Protein 1XMK (pdb70)

GO terms:
  GO:0005634 nucleus (C, IDA)
  GO:0005737 cytoplasm (C, IDA)
  GO:0006606 protein import into nucleus (P, IDA)
  GO:0006611 protein export from nucleus (P, IDA)
  GO:0005515 protein binding (F, IPI)
  GO:0005730 nucleolus (C, IDA)
  GO:0016556 mRNA modification (P, IDA)
  GO:0003726 double-stranded RNA adenosine deaminase activity (F, IDA)
  GO:0016553 base conversion or substitution editing (P, IDA)
  GO:0031054 pre-miRNA processing (P, IDA)
  GO:0070922 RISC complex assembly (P, IDA)
  GO:0035455 response to interferon-alpha (P, IDA)
  GO:0044387 negative regulation of protein kinase activity by regulation of protein phosphorylation (P, IDA)
  GO:0045070 positive regulation of viral genome replication (P, IDA)
  GO:0044530 supraspliceosomal complex (C, IDA)
  GO:0006382 adenosine to inosine editing (P, IDA)
  GO:0005634 nucleus (C, EXP)
  GO:0005737 cytoplasm (C, EXP)
  GO:0003726 double-stranded RNA adenosine deaminase activity (F, EXP)
  GO:0045087 innate immune response (P, TAS)

Organism: Homo sapiens (NCBI:txid9606)

InterPro domains:
  IPR002466 Adenosine deaminase/editase [PF02137] (886-1215)
  IPR002466 Adenosine deaminase/editase [PS50141] (886-1221)
  IPR002466 Adenosine deaminase/editase [SM00552] (839-1222)
  IPR014720 Double-stranded RNA-binding domain [PF00035] (504-567)
  IPR014720 Double-stranded RNA-binding domain [PF00035] (615-679)
  IPR014720 Double-stranded RNA-binding domain [PF00035] (727-792)
  IPR014720 Double-stranded RNA-binding domain [PS50137] (503-571)
  IPR014720 Double-stranded RNA-binding domain [PS50137] (614-682)
  IPR014720 Double-stranded RNA-binding domain [PS50137] (726-794)
  IPR014720 Double-stranded RNA-binding domain [SM00358] (504-570)
  IPR014720 Double-stranded RNA-binding domain [SM00358] (615-681)
  IPR014720 Double-stranded RNA-binding domain [SM00358] (727-793)
  IPR036388 Winged helix-like DNA-binding domain superfamily [G3DSA:1.10.10.10] (129-209)
  IPR036388 Winged helix-like DNA-binding domain superfamily [G3DSA:1.10.10.10] (290-366)
  IPR036390 Winged helix DNA-binding domain superfamily [SSF46785] (126-198)
  IPR036390 Winged helix DNA-binding domain superf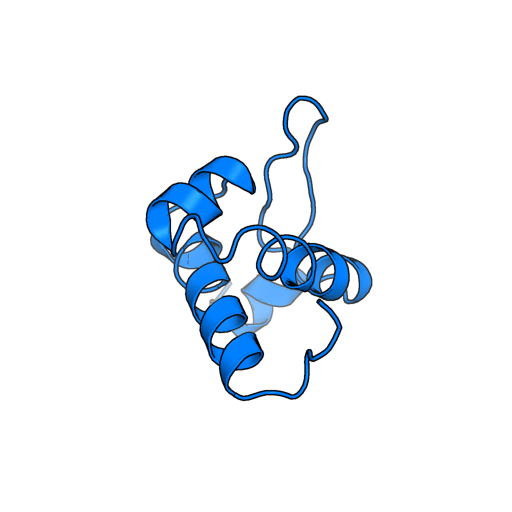amily [SSF46785] (295-365)
  IPR042371 Z-binding domain [PF02295] (135-200)
  IPR042371 Z-binding domain [PF02295] (295-358)
  IPR042371 Z-binding domain [PS50139] (133-199)
  IPR042371 Z-binding domain [PS50139] (293-357)

Nearest PDB structures (foldseek):
  1xmk-assembly1_A  TM=1.013E+00  e=3.277E-15  Homo sapiens
  1ucr-assembly1_A  TM=7.235E-01  e=4.273E-02  Nitratidesulfovibrio vulgaris
  3df8-assembly1_A-2  TM=7.033E-01  e=5.212E-02  Thermoplasma volcanium
  2l01-assembly1_B  TM=7.551E-01  e=2.554E-01  Phocaeicola vulgatus ATCC 8482
  5whm-assembly1_C  TM=7.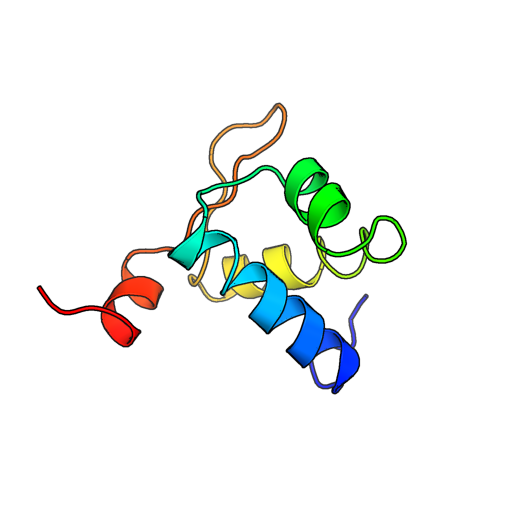933E-01  e=4.339E-01  Brucella abortus

Secondary structure (DSSP, 8-state):
---TTSHHHHHHHHHHHHHHHHT--EEHHHHHHHH-GGGHHHHHHHHHHHHHTTSEEEE-SSS-EEEE-HHHHTTT---

B-factor: mean 16.15, std 12.42, range [5.68, 141.78]

Sequence (79 aa):
GSHMASLDMAEIKEKICDDYLFNVSDSSALNLAKNIGLTKARRDINNAVLIDMERQGDVYRQQGTTPPIWHLTDKKRERMQIK

CATH classification: 1.10.10.10

Foldseek 3Di:
DPPCVDPVLVVLLVLVVCCCPPPHWAFLCVSCVVVPVVCSVSSVVSQVVCVVVQQWDWPDVPPTTIHGHPVNVVVPDDD

Solvent-accessible surface area: 5277 Å² total; per-residue (Å²): 50,101,78,58,112,28,160,90,1,57,100,6,69,102,84,0,11,72,34,5,65,100,96,52,68,4,21,23,140,47,0,5,156,89,25,22,132,137,82,41,194,34,0,69,22,0,0,84,27,2,51,169,79,28,11,2,99,105,106,50,121,127,75,36,67,12,40,8,21,108,94,27,83,112,155,67,87,178,203

Structure (mmCIF, N/CA/C/O backbone):
data_1XMK
#
_entry.id   1XMK
#
_cell.length_a   35.557
_cell.length_b   43.526
_cell.length_c   45.471
_cell.angle_alpha   90.00
_cell.angle_beta   90.00
_cell.angle_gamma   90.00
#
_symmetry.space_group_name_H-M   'P 21 21 21'
#
loop_
_entity.id
_entity.type
_entity.pdbx_description
1 polymer 'Double-stranded RNA-specific adenosine deaminase'
2 non-polymer 'CADMIUM ION'
3 non-polymer 'NICKEL (II) ION'
4 non-polymer 'CHLORIDE ION'
5 water water
#
loop_
_atom_site.group_PDB
_atom_site.id
_atom_site.type_symbol
_atom_site.label_atom_id
_atom_site.label_alt_id
_atom_site.label_comp_id
_atom_site.label_asym_id
_atom_site.label_entity_id
_atom_site.label_seq_id
_atom_site.pdbx_PDB_ins_code
_atom_site.Cartn_x
_atom_site.Cartn_y
_atom_site.Cartn_z
_atom_site.occupancy
_atom_site.B_iso_or_equiv
_atom_site.auth_seq_id
_atom_site.auth_comp_id
_atom_site.auth_asym_id
_atom_site.auth_atom_id
_atom_site.pdbx_PDB_model_num
ATOM 1 N N . GLY A 1 1 ? 12.334 23.080 30.892 1.00 20.93 288 GLY A N 1
ATOM 2 C CA . GLY A 1 1 ? 11.259 22.629 29.968 1.00 26.11 288 GLY A CA 1
ATOM 3 C C . GLY A 1 1 ? 11.734 21.310 29.346 1.00 27.33 288 GLY A C 1
ATOM 4 O O . GLY A 1 1 ? 11.046 20.536 28.686 1.00 35.66 288 GLY A O 1
ATOM 5 N N . SER A 1 2 ? 12.992 21.082 29.673 1.00 28.62 289 SER A N 1
ATOM 6 C CA . SER A 1 2 ? 13.766 20.002 29.117 1.00 32.74 289 SER A CA 1
ATOM 7 C C . SE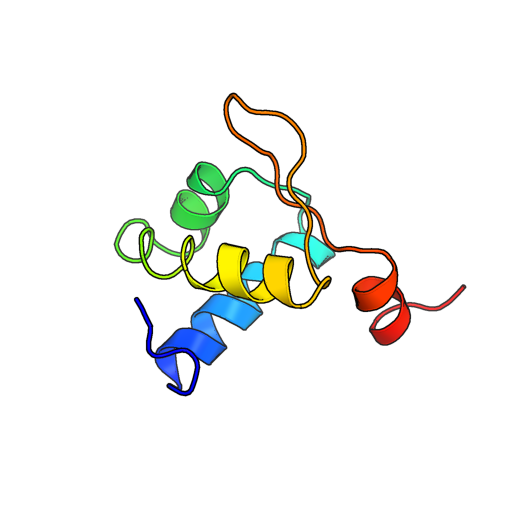R A 1 2 ? 14.970 19.728 30.022 1.00 26.92 289 SER A C 1
ATOM 8 O O . SER A 1 2 ? 15.660 18.700 29.826 1.00 32.87 289 SER A O 1
ATOM 11 N N . HIS A 1 3 ? 15.185 20.681 30.963 1.00 22.82 290 HIS A N 1
ATOM 12 C CA . HIS A 1 3 ? 16.475 20.629 31.642 1.00 22.62 290 HIS A CA 1
ATOM 13 C C . HIS A 1 3 ? 16.332 19.771 32.904 1.00 28.44 290 HIS A C 1
ATOM 14 O O . HIS A 1 3 ? 16.691 20.326 33.953 1.00 17.11 290 HIS A O 1
ATOM 21 N N . MET A 1 4 ? 15.849 18.539 32.695 1.00 27.41 291 MET A N 1
ATOM 22 C CA . MET A 1 4 ? 15.651 17.562 33.752 1.00 22.79 291 MET A CA 1
ATOM 23 C C . MET A 1 4 ? 16.884 17.317 34.606 1.00 22.34 291 MET A C 1
ATOM 24 O O . MET A 1 4 ? 16.700 16.883 35.749 1.00 25.30 291 MET A O 1
ATOM 29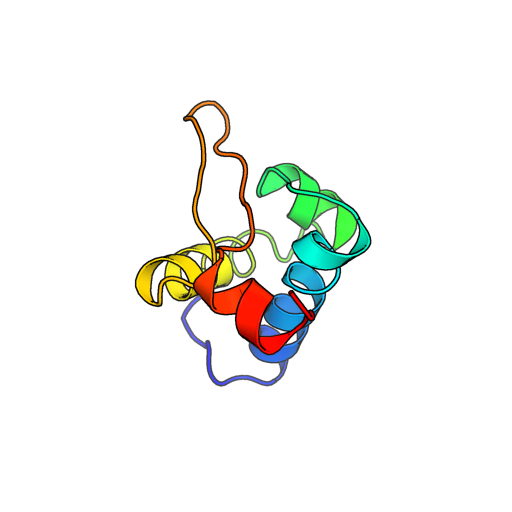 N N . ALA A 1 5 ? 18.116 17.582 34.126 1.00 16.37 292 ALA A N 1
ATOM 30 C CA . ALA A 1 5 ? 19.301 17.362 34.942 1.00 15.97 292 ALA A CA 1
ATOM 31 C C . ALA A 1 5 ? 19.669 18.542 35.863 1.00 13.16 292 ALA A C 1
ATOM 32 O O . ALA A 1 5 ? 20.622 18.401 36.634 1.00 14.95 292 ALA A O 1
ATOM 34 N N . SER A 1 6 ? 18.976 19.678 35.758 1.00 12.15 293 SER A N 1
ATOM 35 C CA . SER A 1 6 ? 19.317 20.850 36.589 1.00 11.68 293 SER A CA 1
ATOM 36 C C . SER A 1 6 ? 18.872 20.733 38.018 1.00 11.52 293 SER A C 1
ATOM 37 O O . SER A 1 6 ? 17.945 20.033 38.370 1.00 12.65 293 SER A O 1
ATOM 40 N N . LEU A 1 7 ? 19.581 21.504 38.884 1.00 11.67 294 LEU A N 1
ATOM 41 C CA . LEU A 1 7 ? 19.130 21.589 40.283 1.00 12.42 294 LEU A CA 1
ATOM 42 C C . LEU A 1 7 ? 17.699 22.072 40.338 1.00 12.63 294 LEU A C 1
ATOM 43 O O . LEU A 1 7 ? 16.890 21.626 41.180 1.00 13.47 294 LEU A O 1
ATOM 48 N N . ASP A 1 8 ? 17.381 23.035 39.500 1.00 12.45 295 ASP A N 1
ATOM 49 C CA . ASP A 1 8 ? 16.021 23.606 39.535 1.00 12.39 295 ASP A CA 1
ATOM 50 C C . ASP A 1 8 ? 14.941 22.541 39.257 1.00 10.97 295 ASP A C 1
ATOM 51 O O . ASP A 1 8 ? 13.873 22.498 39.913 1.00 11.92 295 ASP A O 1
ATOM 56 N N . MET A 1 9 ? 15.212 21.688 38.266 1.00 10.57 296 MET A N 1
ATOM 57 C CA . MET A 1 9 ? 14.214 20.654 37.972 1.00 10.73 296 MET A CA 1
ATOM 58 C C . MET A 1 9 ? 14.199 19.580 39.032 1.00 9.90 296 MET A C 1
ATOM 59 O O . MET A 1 9 ? 13.141 19.010 39.294 1.00 10.96 296 MET A O 1
ATOM 64 N N . ALA A 1 10 ? 15.322 19.247 39.679 1.00 11.68 297 ALA A N 1
ATOM 65 C CA . ALA A 1 10 ? 15.336 18.281 40.772 1.00 10.19 297 ALA A CA 1
ATOM 66 C C . ALA A 1 10 ? 14.495 18.852 41.928 1.00 10.25 297 ALA A C 1
ATOM 67 O O . ALA A 1 10 ? 13.792 18.072 42.619 1.00 11.43 297 ALA A O 1
ATOM 69 N N . GLU A 1 11 ? 14.534 20.166 42.143 1.00 10.59 298 GLU A N 1
ATOM 70 C CA . GLU A 1 11 ? 13.725 20.770 43.248 1.00 10.88 298 GLU A CA 1
ATOM 71 C C . GLU A 1 11 ? 12.248 20.681 42.913 1.00 9.00 298 GLU A C 1
ATOM 72 O O . GLU A 1 11 ? 11.438 20.307 43.794 1.00 11.16 298 GLU A O 1
ATOM 78 N N . ILE A 1 12 ? 11.874 20.986 41.676 1.00 9.76 299 ILE A N 1
ATOM 79 C CA . ILE A 1 12 ? 10.448 20.850 41.291 1.00 9.10 299 ILE A CA 1
ATOM 80 C C . ILE A 1 12 ? 10.029 19.409 41.414 1.00 8.84 299 ILE A C 1
ATOM 81 O O . ILE A 1 12 ? 8.925 19.101 41.920 1.00 9.74 299 ILE A O 1
ATOM 86 N N . LYS A 1 13 ? 10.850 18.446 40.978 1.00 9.02 300 LYS A N 1
ATOM 87 C CA . LYS A 1 13 ? 10.462 17.035 41.039 1.00 8.76 300 LYS A CA 1
ATOM 88 C C . LYS A 1 13 ? 10.233 16.640 42.500 1.00 8.22 300 LYS A C 1
ATOM 89 O O . LYS A 1 13 ? 9.242 15.925 42.794 1.00 8.58 300 LYS A O 1
ATOM 95 N N . GLU A 1 14 ? 11.105 17.046 43.443 1.00 8.37 301 GLU A N 1
ATOM 96 C CA . GLU A 1 14 ? 10.847 16.625 44.839 1.00 9.15 301 GLU A CA 1
ATOM 97 C C . GLU A 1 14 ? 9.607 17.333 45.395 1.00 8.17 301 GLU A C 1
ATOM 98 O O . GLU A 1 14 ? 8.887 16.745 46.209 1.00 8.42 301 GLU A O 1
ATOM 104 N N . LYS A 1 15 ? 9.321 18.576 44.980 1.00 8.07 302 LYS A N 1
ATOM 105 C CA . LYS A 1 15 ? 8.077 19.208 45.449 1.00 8.08 302 LYS A CA 1
ATOM 106 C C . LYS A 1 15 ? 6.834 18.426 44.928 1.00 7.28 302 LYS A C 1
ATOM 107 O O . LYS A 1 15 ? 5.851 18.292 45.673 1.00 7.80 302 LYS A O 1
ATOM 113 N N . ILE A 1 16 ? 6.917 17.934 43.697 1.00 7.31 303 ILE A N 1
ATOM 114 C CA . ILE A 1 16 ? 5.836 17.097 43.164 1.00 7.02 303 ILE A CA 1
ATOM 115 C C . ILE A 1 16 ? 5.726 15.779 43.955 1.00 7.30 303 ILE A C 1
ATOM 116 O O . ILE A 1 16 ? 4.639 15.370 44.359 1.00 7.45 303 ILE A O 1
ATOM 121 N N . CYS A 1 17 ? 6.891 15.101 44.182 1.00 7.45 304 CYS A N 1
ATOM 122 C CA . CYS A 1 17 ? 6.878 13.856 44.951 1.00 7.27 304 CYS A CA 1
ATOM 123 C C . CYS A 1 17 ? 6.273 14.063 46.342 1.00 6.90 304 CYS A C 1
ATOM 124 O O . CYS A 1 17 ? 5.396 13.309 46.775 1.00 7.92 304 CYS A O 1
ATOM 127 N N A ASP A 1 18 ? 6.744 15.091 47.044 0.50 7.61 305 ASP A N 1
ATOM 128 N N B ASP A 1 18 ? 6.728 15.082 47.058 0.50 7.30 305 ASP A N 1
ATOM 129 C CA A ASP A 1 18 ? 6.277 15.440 48.378 0.50 7.83 305 ASP A CA 1
ATOM 130 C CA B ASP A 1 18 ? 6.191 15.315 48.397 0.50 7.52 305 ASP A CA 1
ATOM 131 C C A ASP A 1 18 ? 4.779 15.666 48.378 0.50 7.51 305 ASP A C 1
ATOM 132 C C B ASP A 1 18 ? 4.693 15.531 48.323 0.50 6.83 305 ASP A C 1
ATOM 133 O O A ASP A 1 18 ? 4.075 15.151 49.255 0.50 5.79 305 ASP A O 1
ATOM 134 O O B ASP A 1 18 ? 3.907 14.907 49.053 0.50 9.10 305 ASP A O 1
ATOM 143 N N . TYR A 1 19 ? 4.224 16.398 47.424 1.00 7.21 306 TYR A N 1
ATOM 144 C CA . TYR A 1 19 ? 2.795 16.681 47.367 1.00 7.61 306 TYR A CA 1
ATOM 145 C C . TYR A 1 19 ? 2.014 15.389 47.051 1.00 6.77 306 TYR A C 1
ATOM 146 O O . TYR A 1 19 ? 1.013 15.070 47.736 1.00 6.95 306 TYR A O 1
ATOM 155 N N . LEU A 1 20 ? 2.411 14.672 45.994 1.00 6.52 307 LEU A N 1
ATOM 156 C CA . LEU A 1 20 ? 1.634 13.464 45.592 1.00 6.77 307 LEU A CA 1
ATOM 157 C C . LEU A 1 20 ? 1.701 12.378 46.674 1.00 6.72 307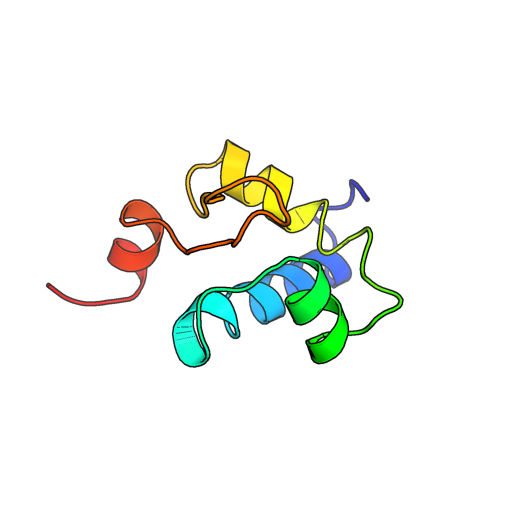 LEU A C 1
ATOM 158 O O . LEU A 1 20 ? 0.742 11.573 46.784 1.00 8.60 307 LEU A O 1
ATOM 163 N N . PHE A 1 21 ? 2.780 12.291 47.457 1.00 7.15 308 PHE A N 1
ATOM 164 C CA . PHE A 1 21 ? 2.943 11.259 48.485 1.00 7.13 308 PHE A CA 1
ATOM 165 C C . PHE A 1 21 ? 2.327 11.697 49.803 1.00 6.89 308 PHE A C 1
ATOM 166 O O . PHE A 1 21 ? 1.613 10.891 50.460 1.00 9.52 308 PHE A O 1
ATOM 174 N N . ASN A 1 22 ? 2.533 12.915 50.240 1.00 7.85 309 ASN A N 1
ATOM 175 C CA . ASN A 1 22 ? 2.138 13.338 51.602 1.00 8.73 309 ASN A CA 1
ATOM 176 C C . ASN A 1 22 ? 0.859 14.181 51.641 1.00 8.91 309 ASN A C 1
ATOM 177 O O . ASN A 1 22 ? 0.308 14.334 52.724 1.00 11.11 309 ASN A O 1
ATOM 182 N N . VAL A 1 23 ? 0.431 14.733 50.516 1.00 8.42 310 VAL A N 1
ATOM 183 C CA . VAL A 1 23 ? -0.813 15.497 50.493 1.00 9.32 310 VAL A CA 1
ATOM 184 C C . VAL A 1 23 ? -1.869 14.679 49.761 1.00 10.01 310 VAL A C 1
ATOM 185 O O . VAL A 1 23 ? -2.708 14.040 50.437 1.00 19.45 310 VAL A O 1
ATOM 189 N N . SER A 1 24 ? -1.872 14.628 48.423 1.00 9.43 311 SER A N 1
ATOM 190 C CA . SER A 1 24 ? -2.771 13.693 47.697 1.00 12.96 311 SER A CA 1
ATOM 191 C C . SER A 1 24 ? -2.424 13.769 46.199 1.00 7.48 311 SER A C 1
ATOM 192 O O . SER A 1 24 ? -1.664 14.600 45.698 1.00 7.90 311 SER A O 1
ATOM 195 N N . ASP A 1 25 ? -3.088 12.884 45.492 1.00 7.90 312 ASP A N 1
ATOM 196 C CA . ASP A 1 25 ? -3.190 12.964 44.043 1.00 6.62 312 ASP A CA 1
ATOM 197 C C . ASP A 1 25 ? -3.744 14.322 43.657 1.00 6.54 312 ASP A C 1
ATOM 198 O O . ASP A 1 25 ? -4.501 14.967 44.390 1.00 8.23 312 ASP A O 1
ATOM 203 N N . SER A 1 26 ? -3.319 14.786 42.477 1.00 6.29 313 SER A N 1
ATOM 204 C CA . SER A 1 26 ? -3.600 16.198 42.113 1.00 6.81 313 SER A CA 1
ATOM 205 C C . SER A 1 26 ? -3.611 16.470 40.650 1.00 6.42 313 SER A C 1
ATOM 206 O O . SER A 1 26 ? -2.807 15.888 39.881 1.00 7.00 313 SER A O 1
ATOM 209 N N . SER A 1 27 ? -4.445 17.422 40.228 1.00 6.90 314 SER A N 1
ATOM 210 C CA . SER A 1 27 ? -4.256 17.992 38.879 1.00 7.00 314 SER A CA 1
ATOM 211 C C . SER A 1 27 ? -2.895 18.735 38.802 1.00 6.76 314 SER A C 1
ATOM 212 O O . SER A 1 27 ? -2.373 19.196 39.847 1.00 6.80 314 SER A O 1
ATOM 215 N N . ALA A 1 28 ? -2.401 18.922 37.549 1.00 6.96 315 ALA A N 1
ATOM 216 C CA . ALA A 1 28 ? -1.197 19.769 37.369 1.00 7.47 315 ALA A CA 1
ATOM 217 C C . ALA A 1 28 ? -1.502 21.223 37.785 1.00 7.26 315 ALA A C 1
ATOM 218 O O . ALA A 1 28 ? -0.638 21.901 38.376 1.00 8.01 315 ALA A O 1
ATOM 220 N N . LEU A 1 29 ? -2.719 21.662 37.513 1.00 7.89 316 LEU A N 1
ATOM 221 C CA . LEU A 1 29 ? -3.101 23.026 37.888 1.00 8.58 316 LEU A CA 1
ATOM 222 C C . LEU A 1 29 ? -2.990 23.250 39.380 1.00 7.69 316 LEU A C 1
ATOM 223 O O . LEU A 1 29 ? -2.453 24.238 39.897 1.00 8.63 316 LEU A O 1
ATOM 228 N N . ASN A 1 30 ? -3.486 22.290 40.200 1.00 7.75 317 ASN A N 1
ATOM 229 C CA . ASN A 1 30 ? -3.369 22.372 41.657 1.00 8.05 317 ASN A CA 1
ATOM 230 C C . ASN A 1 30 ? -1.910 22.225 42.138 1.00 7.20 317 ASN A C 1
ATOM 231 O O . ASN A 1 30 ? -1.512 22.897 43.102 1.00 8.09 317 ASN A O 1
ATOM 236 N N . LEU A 1 31 ? -1.109 21.408 41.445 1.00 6.48 318 LEU A N 1
ATOM 237 C CA . LEU A 1 31 ? 0.317 21.340 41.812 1.00 7.27 318 LEU A CA 1
ATOM 238 C C . LEU A 1 31 ? 0.958 22.729 41.608 1.00 7.92 318 LEU A C 1
ATOM 239 O O . LEU A 1 31 ? 1.729 23.179 42.484 1.00 8.51 318 LEU A O 1
ATOM 244 N N . ALA A 1 32 ? 0.668 23.375 40.476 1.00 7.78 319 ALA A N 1
ATOM 245 C CA . ALA A 1 32 ? 1.283 24.709 40.242 1.00 7.71 319 ALA A CA 1
ATOM 246 C C . ALA A 1 32 ? 0.813 25.701 41.284 1.00 8.36 319 ALA A C 1
ATOM 247 O O . ALA A 1 32 ? 1.577 26.550 41.721 1.00 9.13 319 ALA A O 1
ATOM 249 N N . LYS A 1 33 ? -0.474 25.618 41.687 1.00 9.19 320 LYS A N 1
ATOM 250 C CA . LYS A 1 33 ? -0.994 26.577 42.680 1.00 11.56 320 LYS A CA 1
ATOM 251 C C . LYS A 1 33 ? -0.230 26.437 43.993 1.00 12.26 320 LYS A C 1
ATOM 252 O O . LYS A 1 33 ? 0.046 27.427 44.675 1.00 14.54 320 LYS A O 1
ATOM 258 N N . ASN A 1 34 ? 0.171 25.196 44.337 1.00 10.87 321 ASN A N 1
ATOM 259 C CA . ASN A 1 34 ? 0.875 24.929 45.584 1.00 12.12 321 ASN A CA 1
ATOM 260 C C . ASN A 1 34 ? 2.379 25.141 45.487 1.00 11.26 321 ASN A C 1
ATOM 261 O O . ASN A 1 34 ? 3.005 25.686 46.413 1.00 17.37 321 ASN A O 1
ATOM 266 N N . ILE A 1 35 ? 3.005 24.793 44.377 1.00 9.95 322 ILE A N 1
ATOM 267 C CA . ILE A 1 35 ? 4.475 24.861 44.188 1.00 11.24 322 ILE A CA 1
ATOM 268 C C . ILE A 1 35 ? 4.943 26.199 43.650 1.00 10.81 322 ILE A C 1
ATOM 269 O O . ILE A 1 35 ? 6.046 26.687 44.012 1.00 13.27 322 ILE A O 1
ATOM 274 N N . GLY A 1 36 ? 4.146 26.824 42.805 1.00 10.03 323 GLY A N 1
ATOM 275 C CA . GLY A 1 36 ? 4.502 28.136 42.232 1.00 11.19 323 GLY A CA 1
ATOM 276 C C . GLY A 1 36 ? 3.949 28.268 40.829 1.00 8.93 323 GLY A C 1
ATOM 277 O O . GLY A 1 36 ? 4.268 27.521 39.903 1.00 9.20 323 GLY A O 1
ATOM 278 N N . LEU A 1 37 ? 3.046 29.245 40.679 1.00 8.06 324 LEU A N 1
ATOM 279 C CA . LEU A 1 37 ? 2.336 29.391 39.411 1.00 7.79 324 LEU A CA 1
ATOM 280 C C . LEU A 1 37 ? 3.287 29.630 38.239 1.00 7.96 324 LEU A C 1
ATOM 281 O O . LEU A 1 37 ? 3.030 29.269 37.067 1.00 8.68 324 LEU A O 1
ATOM 286 N N . THR A 1 38 ? 4.437 30.289 38.515 1.00 7.75 325 THR A N 1
ATOM 287 C CA . THR A 1 38 ? 5.381 30.578 37.399 1.00 9.10 325 THR A CA 1
ATOM 288 C C . THR A 1 38 ? 6.218 29.400 36.935 1.00 8.48 325 THR A C 1
ATOM 289 O O . THR A 1 38 ? 7.029 29.549 36.064 1.00 9.64 325 THR A O 1
ATOM 293 N N . LYS A 1 39 ? 5.983 28.229 37.587 1.00 8.54 326 LYS A N 1
ATOM 294 C CA . LYS A 1 39 ? 6.707 26.997 37.316 1.00 8.95 326 LYS A CA 1
ATOM 295 C C . LYS A 1 39 ? 5.788 25.990 36.604 1.00 8.14 326 LYS A C 1
ATOM 296 O O . LYS A 1 39 ? 6.163 24.816 36.471 1.00 8.48 326 LYS A O 1
ATOM 302 N N . ALA A 1 40 ? 4.582 26.404 36.175 1.00 7.49 327 ALA A N 1
ATOM 303 C CA . ALA A 1 40 ? 3.680 25.457 35.514 1.00 7.56 327 ALA A CA 1
ATOM 304 C C . ALA A 1 40 ? 4.296 24.654 34.373 1.00 7.21 327 ALA A C 1
ATOM 305 O O . ALA A 1 40 ? 4.068 23.427 34.281 1.00 8.15 327 ALA A O 1
ATOM 307 N N A ARG A 1 41 ? 5.073 25.287 33.484 0.50 8.26 328 ARG A N 1
ATOM 308 N N B ARG A 1 41 ? 5.070 25.305 33.490 0.50 8.23 328 ARG A N 1
ATOM 309 C CA A ARG A 1 41 ? 5.598 24.514 32.341 0.50 9.22 328 ARG A CA 1
ATOM 310 C CA B ARG A 1 41 ? 5.664 24.586 32.360 0.50 9.90 328 ARG A CA 1
ATOM 311 C C A ARG A 1 41 ? 6.618 23.491 32.809 0.50 8.96 328 ARG A C 1
ATOM 312 C C B ARG A 1 41 ? 6.586 23.474 32.843 0.50 9.50 328 ARG A C 1
ATOM 313 O O A ARG A 1 41 ? 6.672 22.371 32.290 0.50 10.20 328 ARG A O 1
ATOM 314 O O B ARG A 1 41 ? 6.552 22.338 32.375 0.50 10.03 328 ARG A O 1
ATOM 329 N N . ASP A 1 42 ? 7.452 23.834 33.816 1.00 9.80 329 ASP A N 1
ATOM 330 C CA . ASP A 1 42 ? 8.419 22.828 34.312 1.00 10.87 329 ASP A CA 1
ATOM 331 C C . ASP A 1 42 ? 7.718 21.709 35.067 1.00 8.76 329 ASP A C 1
ATOM 332 O O . ASP A 1 42 ? 8.130 20.552 34.991 1.00 9.18 329 ASP A O 1
ATOM 337 N N . ILE A 1 43 ? 6.659 22.042 35.864 1.00 7.83 330 ILE A N 1
ATOM 338 C CA . ILE A 1 43 ? 5.886 20.971 36.496 1.00 6.84 330 ILE A CA 1
ATOM 339 C C . ILE A 1 43 ? 5.322 20.016 35.454 1.00 7.50 330 ILE A C 1
ATOM 340 O O . ILE A 1 43 ? 5.442 18.787 35.616 1.00 7.53 330 ILE A O 1
ATOM 345 N N A ASN A 1 44 ? 4.718 20.550 34.382 0.50 7.30 331 ASN A N 1
ATOM 346 N N B ASN A 1 44 ? 4.709 20.508 34.363 0.50 7.07 331 ASN A N 1
ATOM 347 C CA A ASN A 1 44 ? 4.180 19.714 33.304 0.50 8.76 331 ASN A CA 1
ATOM 348 C CA B ASN A 1 44 ? 4.232 19.598 33.323 0.50 7.01 331 ASN A CA 1
ATOM 349 C C A ASN A 1 44 ? 5.273 18.847 32.677 0.50 7.96 331 ASN A C 1
ATOM 350 C C B ASN A 1 44 ? 5.356 18.717 32.769 0.50 8.84 331 ASN A C 1
ATOM 351 O O A ASN A 1 44 ? 5.031 17.673 32.389 0.50 8.00 331 ASN A O 1
ATOM 352 O O B ASN A 1 44 ? 5.222 17.514 32.588 0.50 8.52 331 ASN A O 1
ATOM 361 N N . ALA A 1 45 ? 6.466 19.396 32.470 1.00 8.05 332 ALA A N 1
ATOM 362 C CA . ALA A 1 45 ? 7.572 18.645 31.865 1.00 9.61 332 ALA A CA 1
ATOM 363 C C . ALA A 1 45 ? 8.058 17.533 32.787 1.00 9.00 332 ALA A C 1
ATOM 364 O O . ALA A 1 45 ? 8.337 16.397 32.306 1.00 9.60 332 ALA A O 1
ATOM 366 N N . VAL A 1 46 ? 8.160 17.784 34.082 1.00 8.27 333 VAL A N 1
ATOM 367 C CA . VAL A 1 46 ? 8.568 16.749 35.033 1.00 8.09 333 VAL A CA 1
ATOM 368 C C . VAL A 1 46 ? 7.501 15.645 35.099 1.00 7.12 333 VAL A C 1
ATOM 369 O O . VAL A 1 46 ? 7.864 14.472 35.093 1.00 8.16 333 VAL A O 1
ATOM 373 N N . LEU A 1 47 ? 6.221 16.008 35.150 1.00 6.79 334 LEU A N 1
ATOM 374 C CA . LEU A 1 47 ? 5.181 14.972 35.192 1.00 6.70 334 LEU A CA 1
ATOM 375 C C . LEU A 1 47 ? 5.241 14.075 33.946 1.00 6.93 334 LEU A C 1
ATOM 376 O O . L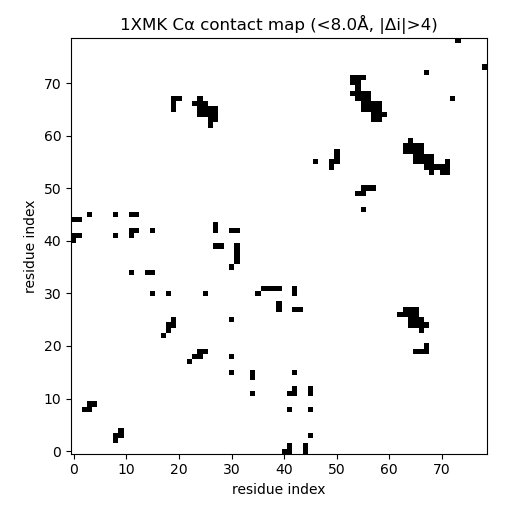EU A 1 47 ? 5.144 12.834 34.086 1.00 7.43 334 LEU A O 1
ATOM 381 N N . ILE A 1 48 ? 5.418 14.648 32.762 1.00 7.44 335 ILE A N 1
ATOM 382 C CA . ILE A 1 48 ? 5.463 13.889 31.524 1.00 8.35 335 ILE A CA 1
ATOM 383 C C . ILE A 1 48 ? 6.662 12.935 31.553 1.00 7.94 335 ILE A C 1
ATOM 384 O O . ILE A 1 48 ? 6.588 11.775 31.114 1.00 8.85 335 ILE A O 1
ATOM 389 N N . ASP A 1 49 ? 7.815 13.414 32.072 1.00 8.16 336 ASP A N 1
ATOM 390 C CA . ASP A 1 49 ? 9.016 12.551 32.123 1.00 8.71 336 ASP A CA 1
ATOM 391 C C . ASP A 1 49 ? 8.833 11.432 33.140 1.00 8.36 336 ASP A C 1
ATOM 392 O O . ASP A 1 49 ? 9.215 10.259 32.923 1.00 9.30 336 ASP A O 1
ATOM 397 N N . MET A 1 50 ? 8.265 11.762 34.313 1.00 7.89 337 MET A N 1
ATOM 398 C CA . MET A 1 50 ? 7.993 10.734 35.333 1.00 7.85 337 MET A CA 1
ATOM 399 C C . MET A 1 50 ? 6.995 9.692 34.783 1.00 7.07 337 MET A C 1
ATOM 400 O O . MET A 1 50 ? 7.129 8.499 35.114 1.00 8.66 337 MET A O 1
ATOM 405 N N . GLU A 1 51 ? 6.046 10.140 33.991 1.00 7.04 338 GLU A N 1
ATOM 406 C CA . GLU A 1 51 ? 5.059 9.216 33.390 1.00 7.91 338 GLU A CA 1
ATOM 407 C C . GLU A 1 51 ? 5.745 8.275 32.415 1.00 7.67 338 GLU A C 1
ATOM 408 O O . GLU A 1 51 ? 5.483 7.042 32.395 1.00 9.57 338 GLU A O 1
ATOM 414 N N . ARG A 1 52 ? 6.646 8.822 31.559 1.00 7.88 339 ARG A N 1
ATOM 415 C CA . ARG A 1 52 ? 7.378 7.998 30.587 1.00 10.07 339 ARG A CA 1
ATOM 416 C C . ARG A 1 52 ? 8.152 6.904 31.298 1.00 9.65 339 ARG A C 1
ATOM 417 O O . ARG A 1 52 ? 8.360 5.807 30.730 1.00 12.61 339 ARG A O 1
ATOM 425 N N . GLN A 1 53 ? 8.658 7.185 32.500 1.00 9.83 340 GLN A N 1
ATOM 426 C CA . GLN A 1 53 ? 9.468 6.260 33.319 1.00 10.98 340 GLN A CA 1
ATOM 427 C C . GLN A 1 53 ? 8.602 5.362 34.206 1.00 10.88 340 GLN A C 1
ATOM 428 O O . GLN A 1 53 ? 9.182 4.508 34.922 1.00 13.34 340 GLN A O 1
ATOM 434 N N . GLY A 1 54 ? 7.279 5.545 34.221 1.00 10.02 341 GLY A N 1
ATOM 435 C CA . GLY A 1 54 ? 6.367 4.683 34.996 1.00 10.55 341 GLY A CA 1
ATOM 436 C C . GLY A 1 54 ? 6.383 5.055 36.479 1.00 9.40 341 GLY A C 1
ATOM 437 O O . GLY A 1 54 ? 6.056 4.192 37.345 1.00 10.28 341 GLY A O 1
ATOM 438 N N . ASP A 1 55 ? 6.714 6.303 36.873 1.00 8.15 342 ASP A N 1
ATOM 439 C CA . ASP A 1 55 ? 6.709 6.728 38.286 1.00 7.64 342 ASP A CA 1
ATOM 440 C C . ASP A 1 55 ? 5.403 7.470 38.696 1.00 7.56 342 ASP A C 1
ATOM 441 O O . ASP A 1 55 ? 5.086 7.551 39.918 1.00 7.58 342 ASP A O 1
ATOM 446 N N . VAL A 1 56 ? 4.671 8.050 37.723 1.00 7.25 343 VAL A N 1
ATOM 447 C CA . VAL A 1 56 ? 3.373 8.630 37.975 1.00 6.76 343 VAL A CA 1
ATOM 448 C C . VAL A 1 56 ? 2.461 8.161 36.810 1.00 6.59 343 VAL A C 1
ATOM 449 O O . VAL A 1 56 ? 2.954 7.784 35.735 1.00 7.35 343 VAL A O 1
ATOM 453 N N . TYR A 1 57 ? 1.176 8.268 37.033 1.00 6.71 344 TYR A N 1
ATOM 454 C CA . TYR A 1 57 ? 0.212 8.057 35.938 1.00 6.89 344 TYR A CA 1
ATOM 455 C C . TYR A 1 57 ? -0.844 9.150 36.034 1.00 6.42 344 TYR A C 1
ATOM 456 O O . TYR A 1 57 ? -1.034 9.788 37.089 1.00 7.50 344 TYR A O 1
ATOM 465 N N . ARG A 1 58 ? -1.526 9.364 34.900 1.00 6.63 345 ARG A N 1
ATOM 466 C CA . ARG A 1 58 ? -2.630 10.355 34.841 1.00 8.39 345 ARG A CA 1
ATOM 467 C C . ARG A 1 58 ? -3.952 9.613 34.736 1.00 8.50 345 ARG A C 1
ATOM 468 O O . ARG A 1 58 ? -4.029 8.574 34.073 1.00 8.91 345 ARG A O 1
ATOM 476 N N A GLN A 1 59 ? -4.988 10.159 35.374 0.50 8.06 346 GLN A N 1
ATOM 477 N N B GLN A 1 59 ? -4.957 10.193 35.401 0.50 8.56 346 GLN A N 1
ATOM 478 C CA A GLN A 1 59 ? -6.324 9.593 35.428 0.50 9.00 346 GLN A CA 1
ATOM 479 C CA B GLN A 1 59 ? -6.303 9.669 35.420 0.50 9.07 346 GLN A CA 1
ATOM 480 C C A GLN A 1 59 ? -7.329 10.623 34.942 0.50 7.92 346 GLN A C 1
ATOM 481 C C B GLN A 1 59 ? -7.302 10.690 34.901 0.50 8.32 346 GLN A C 1
ATOM 482 O O A GLN A 1 59 ? -7.455 11.707 35.529 0.50 7.22 346 GLN A O 1
ATOM 483 O O B GLN A 1 59 ? -7.410 11.797 35.439 0.50 9.41 346 GLN A O 1
ATOM 494 N N . GLY A 1 60 ? -8.026 10.271 33.868 1.00 9.57 347 GLY A N 1
ATOM 495 C CA . GLY A 1 60 ? -9.067 11.149 33.284 1.00 9.91 347 GLY A CA 1
ATOM 496 C C . GLY A 1 60 ? -8.461 12.267 32.454 1.00 10.00 347 GLY A C 1
ATOM 497 O O . GLY A 1 60 ? -7.270 12.447 32.311 1.00 10.07 347 GLY A O 1
ATOM 498 N N . THR A 1 61 ? -9.390 13.074 31.895 1.00 11.55 348 THR A N 1
ATOM 499 C CA . THR A 1 61 ? -8.990 14.042 30.899 1.00 10.78 348 THR A CA 1
ATOM 500 C C . THR A 1 61 ? -9.231 15.487 31.289 1.00 9.88 348 THR A C 1
ATOM 501 O O . THR A 1 61 ? -8.665 16.391 30.614 1.00 12.84 348 THR A O 1
ATOM 505 N 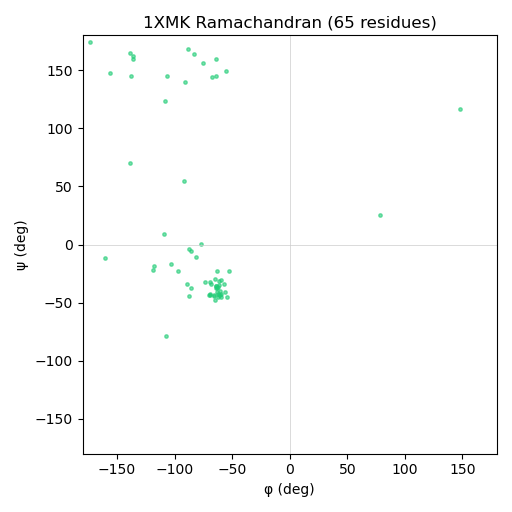N . THR A 1 62 ? -10.086 15.803 32.276 1.00 10.85 349 THR A N 1
ATOM 506 C CA . THR A 1 62 ? -10.641 17.162 32.341 1.00 11.18 349 THR A CA 1
ATOM 507 C C . THR A 1 62 ? -10.688 17.697 33.766 1.00 11.18 349 THR A C 1
ATOM 508 O O . THR A 1 62 ? -11.752 17.960 34.341 1.00 12.76 349 THR A O 1
ATOM 512 N N . PRO A 1 63 ? -9.518 17.996 34.382 1.00 9.10 350 PRO A N 1
ATOM 513 C CA . PRO A 1 63 ? -8.159 17.741 33.891 1.00 8.70 350 PRO A CA 1
ATOM 514 C C . PRO A 1 63 ? -7.716 16.335 34.326 1.00 7.83 350 PRO A C 1
ATOM 515 O O . PRO A 1 63 ? -8.290 15.708 35.206 1.00 8.57 350 PRO A O 1
ATOM 519 N N . PRO A 1 64 ? -6.608 15.876 33.743 1.00 7.51 351 PRO A N 1
ATOM 520 C CA . PRO A 1 64 ? -6.028 14.601 34.273 1.00 7.80 351 PRO A CA 1
ATOM 521 C C . PRO A 1 64 ? -5.566 14.8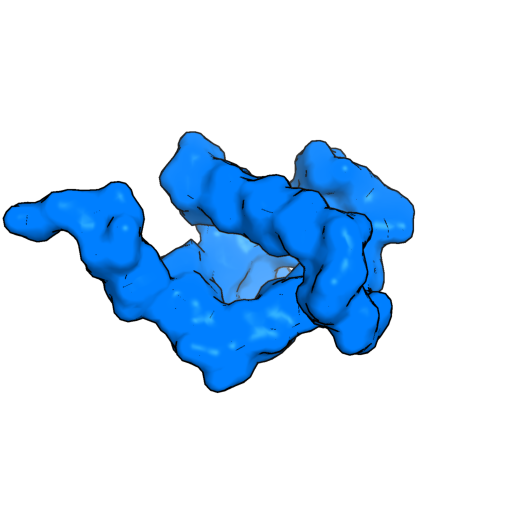47 35.740 1.00 7.15 351 PRO A C 1
ATOM 522 O O . PRO A 1 64 ? -5.056 15.911 36.169 1.00 7.48 351 PRO A O 1
ATOM 526 N N . ILE A 1 65 ? -5.738 13.779 36.549 1.00 6.97 352 ILE A N 1
ATOM 527 C CA . ILE A 1 65 ? -5.312 13.792 37.926 1.00 6.50 352 ILE A CA 1
ATOM 528 C C . ILE A 1 65 ? -4.069 12.871 38.043 1.00 6.59 352 ILE A C 1
ATOM 529 O O . ILE A 1 65 ? -4.133 11.685 37.697 1.00 7.11 352 ILE A O 1
ATOM 534 N N . TRP A 1 66 ? -2.970 13.445 38.550 1.00 5.68 353 TRP A N 1
ATOM 535 C CA . TRP A 1 66 ? -1.709 12.706 38.615 1.00 5.93 353 TRP A CA 1
ATOM 536 C C . TRP A 1 66 ? -1.613 11.984 39.949 1.00 6.31 353 TRP A C 1
ATOM 537 O O . TRP A 1 66 ? -1.963 12.482 41.023 1.00 6.49 353 TRP A O 1
ATOM 548 N N . HIS A 1 67 ? -1.093 10.746 39.862 1.00 6.48 354 HIS A N 1
ATOM 549 C CA . HIS A 1 67 ? -0.970 9.793 40.975 1.00 6.84 354 HIS A CA 1
ATOM 550 C C . HIS A 1 67 ? 0.400 9.117 40.895 1.00 6.70 354 HIS A C 1
ATOM 551 O O . HIS A 1 67 ? 0.877 8.812 39.808 1.00 7.52 354 HIS A O 1
ATOM 558 N N . LEU A 1 68 ? 0.972 8.824 42.065 1.00 7.43 355 LEU A N 1
ATOM 559 C CA . LEU A 1 68 ? 2.163 7.960 42.093 1.00 7.42 355 LEU A CA 1
ATOM 560 C C . LEU A 1 68 ? 1.794 6.546 41.668 1.00 7.38 355 LEU A C 1
ATOM 561 O O . LEU A 1 68 ? 0.683 6.071 41.997 1.00 9.16 355 LEU A O 1
ATOM 566 N N . THR A 1 69 ? 2.692 5.880 40.951 1.00 7.29 356 THR A N 1
ATOM 567 C CA . THR A 1 69 ? 2.460 4.482 40.556 1.00 7.90 356 THR A CA 1
ATOM 568 C C . THR A 1 69 ? 2.862 3.545 41.696 1.00 7.94 356 THR A C 1
ATOM 569 O O . THR A 1 69 ? 3.598 3.907 42.631 1.00 8.36 356 THR A O 1
ATOM 573 N N . ASP A 1 70 ? 2.381 2.300 41.589 1.00 9.44 357 ASP A N 1
ATOM 574 C CA . ASP A 1 70 ? 2.812 1.287 42.538 1.00 11.99 357 ASP A CA 1
ATOM 575 C C . ASP A 1 70 ? 4.323 1.051 42.484 1.00 10.87 357 ASP A C 1
ATOM 576 O O . ASP A 1 70 ? 4.957 0.863 43.530 1.00 11.48 357 ASP A O 1
ATOM 581 N N . LYS A 1 71 ? 4.926 1.038 41.278 1.00 11.44 358 LYS A N 1
ATOM 582 C CA . LYS A 1 71 ? 6.370 0.875 41.138 1.00 12.63 358 LYS A CA 1
ATOM 583 C C . LYS A 1 71 ? 7.102 1.910 41.970 1.00 10.08 358 LYS A C 1
ATOM 584 O O . LYS A 1 71 ? 8.056 1.562 42.695 1.00 12.02 358 LYS A O 1
ATOM 590 N N . LYS A 1 72 ? 6.646 3.174 41.907 1.00 8.43 359 LYS A N 1
ATOM 591 C CA . LYS A 1 72 ? 7.297 4.207 42.714 1.00 7.92 359 LYS A CA 1
ATOM 592 C C . LYS A 1 72 ? 7.023 4.045 44.227 1.00 7.33 359 LYS A C 1
ATOM 593 O O . LYS A 1 72 ? 7.955 4.152 45.067 1.00 7.65 359 LYS A O 1
ATOM 599 N N . ARG A 1 73 ? 5.769 3.746 44.600 1.00 7.37 360 ARG A N 1
ATOM 600 C CA . ARG A 1 73 ? 5.474 3.577 46.021 1.00 7.57 360 ARG A CA 1
ATOM 601 C C . ARG A 1 73 ? 6.259 2.450 46.643 1.00 7.41 360 ARG A C 1
ATOM 602 O O . ARG A 1 73 ? 6.603 2.528 47.815 1.00 9.01 360 ARG A O 1
ATOM 610 N N . GLU A 1 74 ? 6.577 1.403 45.882 1.00 8.29 361 GLU A N 1
ATOM 611 C CA . GLU A 1 74 ? 7.342 0.250 46.432 1.00 9.35 361 GLU A CA 1
ATOM 612 C C . GLU A 1 74 ? 8.751 0.693 46.886 1.00 9.57 361 GLU A C 1
ATOM 613 O O . GLU A 1 74 ? 9.329 0.014 47.754 1.00 12.64 361 GLU A O 1
ATOM 619 N N . ARG A 1 75 ? 9.264 1.800 46.342 1.00 8.63 362 ARG A N 1
ATOM 620 C CA . ARG A 1 75 ? 10.575 2.298 46.798 1.00 9.84 362 ARG A CA 1
ATOM 621 C C . ARG A 1 75 ? 10.471 3.106 48.106 1.00 9.66 362 ARG A C 1
ATOM 622 O O . ARG A 1 75 ? 11.466 3.435 48.725 1.00 11.42 362 ARG A O 1
ATOM 630 N N . MET A 1 76 ? 9.226 3.445 48.540 1.00 9.69 363 MET A N 1
ATOM 631 C CA . MET A 1 76 ? 8.966 4.421 49.572 1.00 10.46 363 MET A CA 1
ATOM 632 C C . MET A 1 76 ? 8.247 3.858 50.786 1.00 11.24 363 MET A C 1
ATOM 633 O O . MET A 1 76 ? 8.285 4.476 51.837 1.00 15.78 363 MET A O 1
ATOM 638 N N . GLN A 1 77 ? 7.548 2.750 50.646 1.00 8.56 364 GLN A N 1
ATOM 639 C CA . GLN A 1 77 ? 6.633 2.236 51.669 1.00 9.19 364 GLN A CA 1
ATOM 640 C C . GLN A 1 77 ? 6.763 0.727 51.791 1.00 9.57 364 GLN A C 1
ATOM 641 O O . GLN A 1 77 ? 7.345 0.081 50.886 1.00 13.04 364 GLN A O 1
ATOM 647 N N . ILE A 1 78 ? 6.240 0.171 52.869 1.00 9.94 365 ILE A N 1
ATOM 648 C CA . ILE A 1 78 ? 6.298 -1.224 53.186 1.00 9.98 365 ILE A CA 1
ATOM 649 C C . ILE A 1 78 ? 4.952 -1.844 52.977 1.00 10.18 365 ILE A C 1
ATOM 650 O O . ILE A 1 78 ? 3.908 -1.228 53.199 1.00 12.35 365 ILE A O 1
ATOM 655 N N . LYS A 1 79 ? 4.930 -3.080 52.534 1.00 13.38 366 LYS A N 1
ATOM 656 C CA . LYS A 1 79 ? 3.724 -3.844 52.235 1.00 17.20 366 LYS A CA 1
ATOM 657 C C . LYS A 1 79 ? 3.286 -4.696 53.441 1.00 24.77 366 LYS A C 1
ATOM 658 O O . LYS A 1 79 ? 4.321 -5.435 53.698 1.00 40.86 366 LYS A O 1
#

Radius of gyration: 11.89 Å; Cα contacts (8 Å, |Δi|>4): 95; chains: 1; bounding box: 30×34×24 Å